Protein AF-A0A6C0M174-F1 (afdb_monomer)

Mean predicted aligned error: 7.04 Å

Solvent-accessible surface area (backbone atoms only — not comparable to full-atom values): 7115 Å² total; per-residue (Å²): 139,74,58,68,63,55,52,52,51,53,50,46,57,46,25,53,50,54,46,52,50,51,53,52,49,51,52,53,44,58,75,67,64,53,38,36,39,38,41,22,27,55,89,67,36,49,61,74,56,52,50,61,77,40,40,68,63,36,53,79,69,56,41,46,81,38,84,60,58,68,79,84,50,61,88,83,56,33,67,65,46,47,57,69,71,44,90,57,30,36,38,32,34,26,61,60,62,74,60,76,70,28,78,85,64,80,63,79,79,57,91,52,49,48,76,47,80,31,64,88,28,60,118

Organism: NCBI:txid1070528

Radius of gyration: 16.05 Å; Cα contacts (8 Å, |Δi|>4): 134; chains: 1; bounding box: 37×37×50 Å

pLDDT: mean 82.2, std 14.13, range [44.97, 97.81]

Structure (mmCIF, N/CA/C/O backbone):
data_AF-A0A6C0M174-F1
#
_entry.id   AF-A0A6C0M174-F1
#
loop_
_atom_site.group_PDB
_atom_site.id
_atom_site.type_symbol
_atom_site.label_atom_id
_atom_site.label_alt_id
_atom_site.label_comp_id
_atom_site.label_asym_id
_atom_site.label_entity_id
_atom_site.label_seq_id
_atom_site.pdbx_PDB_ins_code
_atom_site.Cartn_x
_atom_site.Cartn_y
_atom_site.Cartn_z
_atom_site.occupancy
_atom_site.B_iso_or_equiv
_atom_site.auth_seq_id
_atom_site.auth_comp_id
_atom_site.auth_asym_id
_atom_site.auth_atom_id
_atom_site.pdbx_PDB_model_num
ATOM 1 N N . MET A 1 1 ? 23.623 1.960 -32.406 1.00 59.34 1 MET A N 1
ATOM 2 C CA . MET A 1 1 ? 22.966 2.500 -31.193 1.00 59.34 1 MET A CA 1
ATOM 3 C C . MET A 1 1 ? 21.433 2.465 -31.333 1.00 59.34 1 MET A C 1
ATOM 5 O O . MET A 1 1 ? 20.803 3.493 -31.152 1.00 59.34 1 MET A O 1
ATOM 9 N N . SER A 1 2 ? 20.802 1.329 -31.676 1.00 65.44 2 SER A N 1
ATOM 10 C CA . SER A 1 2 ? 19.383 1.367 -32.107 1.00 65.44 2 SER A CA 1
ATOM 11 C C . SER A 1 2 ? 18.447 0.265 -31.595 1.00 65.44 2 SER A C 1
ATOM 13 O O . SER A 1 2 ? 17.264 0.358 -31.878 1.00 65.44 2 SER A O 1
ATOM 15 N N . SER A 1 3 ? 18.908 -0.746 -30.851 1.00 71.25 3 SER A N 1
ATOM 16 C CA . SER A 1 3 ? 18.019 -1.763 -30.246 1.00 71.25 3 SER A CA 1
ATOM 17 C C . SER A 1 3 ? 17.895 -1.599 -28.731 1.00 71.25 3 SER A C 1
ATOM 19 O O . SER A 1 3 ? 16.792 -1.551 -28.200 1.00 71.25 3 SER A O 1
ATOM 21 N N . LEU A 1 4 ? 19.028 -1.403 -28.051 1.00 74.25 4 LEU A N 1
ATOM 22 C CA . LEU A 1 4 ? 19.096 -1.251 -26.593 1.00 74.25 4 LEU A CA 1
ATOM 23 C C . LEU A 1 4 ? 18.289 -0.048 -26.079 1.00 74.25 4 LEU A C 1
ATOM 25 O O . LEU A 1 4 ? 17.548 -0.173 -25.113 1.00 74.25 4 LEU A O 1
ATOM 29 N N . VAL A 1 5 ? 18.369 1.095 -26.770 1.00 80.25 5 VAL A N 1
ATOM 30 C CA . VAL A 1 5 ? 17.616 2.308 -26.402 1.00 80.25 5 VAL A CA 1
ATOM 31 C C . VAL A 1 5 ? 16.105 2.080 -26.539 1.00 80.25 5 VAL A C 1
ATOM 33 O O . VAL A 1 5 ? 15.331 2.505 -25.688 1.00 80.25 5 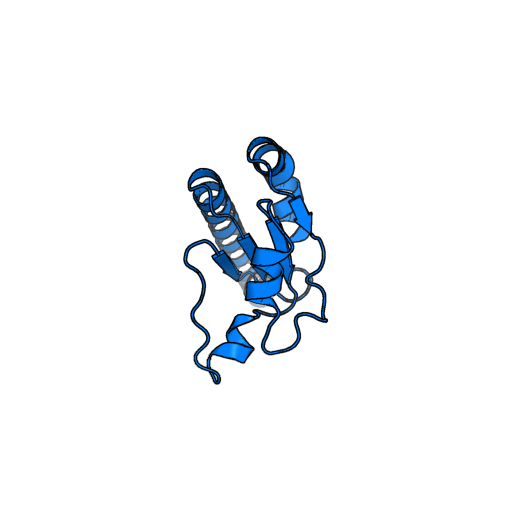VAL A O 1
ATOM 36 N N . THR A 1 6 ? 15.672 1.373 -27.585 1.00 81.44 6 THR A N 1
ATOM 37 C CA . THR A 1 6 ? 14.254 1.065 -27.815 1.00 81.44 6 THR A CA 1
ATOM 38 C C . THR A 1 6 ? 13.711 0.075 -26.782 1.00 81.44 6 THR A C 1
ATOM 40 O O . THR A 1 6 ? 12.596 0.254 -26.295 1.00 81.44 6 THR A O 1
ATOM 43 N N . GLU A 1 7 ? 14.497 -0.931 -26.394 1.00 80.81 7 GLU A N 1
ATOM 44 C CA . GLU A 1 7 ? 14.131 -1.872 -25.328 1.00 80.81 7 GLU A CA 1
ATOM 45 C C . GLU A 1 7 ? 14.029 -1.196 -23.954 1.00 80.81 7 GLU A C 1
ATOM 47 O O . GLU A 1 7 ? 13.119 -1.504 -23.185 1.00 80.81 7 GLU A O 1
ATOM 52 N N . GLU A 1 8 ? 14.932 -0.268 -23.633 1.00 79.69 8 GLU A N 1
ATOM 53 C CA . GLU A 1 8 ? 14.881 0.496 -22.381 1.00 79.69 8 GLU A CA 1
ATOM 54 C C . GLU A 1 8 ? 13.649 1.402 -22.300 1.00 79.69 8 GLU A C 1
ATOM 56 O O . GLU A 1 8 ? 12.990 1.447 -21.258 1.00 79.69 8 GLU A O 1
ATOM 61 N N . ILE A 1 9 ? 13.294 2.079 -23.397 1.00 82.88 9 ILE A N 1
ATOM 62 C CA . ILE A 1 9 ? 12.076 2.900 -23.474 1.00 82.88 9 ILE A CA 1
ATOM 63 C C . ILE A 1 9 ? 10.834 2.025 -23.265 1.00 82.88 9 ILE A C 1
ATOM 65 O O . ILE A 1 9 ? 9.998 2.337 -22.419 1.00 82.88 9 ILE A O 1
ATOM 69 N N . ALA A 1 10 ? 10.748 0.882 -23.951 1.00 82.44 10 ALA A N 1
ATOM 70 C CA . ALA A 1 10 ? 9.612 -0.029 -23.816 1.00 82.44 10 ALA A CA 1
ATOM 71 C C . ALA A 1 10 ? 9.461 -0.588 -22.389 1.00 82.44 10 ALA A C 1
ATOM 73 O O . ALA A 1 10 ? 8.344 -0.672 -21.876 1.00 82.44 10 ALA A O 1
ATOM 74 N N . LYS A 1 11 ? 10.572 -0.937 -21.720 1.00 82.12 11 LYS A N 1
ATOM 75 C CA . LYS A 1 11 ? 10.565 -1.390 -20.315 1.00 82.12 11 LYS A CA 1
ATOM 76 C C . LYS A 1 11 ? 10.032 -0.311 -19.374 1.00 82.12 11 LYS A C 1
ATOM 78 O O . LYS A 1 11 ? 9.218 -0.619 -18.506 1.00 82.12 11 LYS A O 1
ATOM 83 N N . ARG A 1 12 ? 10.436 0.947 -19.569 1.00 82.56 12 ARG A N 1
ATOM 84 C CA . ARG A 1 12 ? 9.927 2.083 -18.784 1.00 82.56 12 ARG A CA 1
ATOM 85 C C . ARG A 1 12 ? 8.435 2.314 -19.004 1.00 82.56 12 ARG A C 1
ATOM 87 O O . ARG A 1 12 ? 7.705 2.487 -18.032 1.00 82.56 12 ARG A O 1
ATOM 94 N N . ASP A 1 13 ? 7.963 2.249 -20.246 1.00 86.75 13 ASP A N 1
ATOM 95 C CA . ASP A 1 13 ? 6.538 2.412 -20.561 1.00 86.75 13 ASP A CA 1
ATOM 96 C C . ASP A 1 13 ? 5.665 1.314 -19.939 1.00 86.75 13 ASP A C 1
ATOM 98 O O . ASP A 1 13 ? 4.505 1.551 -19.597 1.00 86.75 13 ASP A O 1
ATOM 102 N N . ILE A 1 14 ? 6.190 0.092 -19.813 1.00 88.06 14 ILE A N 1
ATOM 103 C CA . ILE A 1 14 ? 5.518 -0.999 -19.094 1.00 88.06 14 ILE A CA 1
ATOM 104 C C . ILE A 1 14 ? 5.489 -0.693 -17.593 1.00 88.06 14 ILE A C 1
ATOM 106 O O . ILE A 1 14 ? 4.407 -0.668 -17.014 1.00 88.06 14 ILE A O 1
ATOM 110 N N . ALA A 1 15 ? 6.630 -0.347 -16.990 1.00 84.25 15 ALA A N 1
ATOM 111 C CA . ALA A 1 15 ? 6.707 -0.029 -15.563 1.00 84.25 15 ALA A CA 1
ATOM 112 C C . ALA A 1 15 ? 5.760 1.116 -15.153 1.00 84.25 15 ALA A C 1
ATOM 114 O O . ALA A 1 15 ? 5.093 1.033 -14.122 1.00 84.25 15 ALA A O 1
ATOM 115 N N . ILE A 1 16 ? 5.637 2.162 -15.978 1.00 87.81 16 ILE A N 1
ATOM 116 C CA . ILE A 1 16 ? 4.696 3.271 -15.746 1.00 87.81 16 ILE A CA 1
ATOM 117 C C . ILE A 1 16 ? 3.241 2.787 -15.803 1.00 87.81 16 ILE A C 1
ATOM 119 O O . ILE A 1 16 ? 2.420 3.192 -14.976 1.00 87.81 16 ILE A O 1
ATOM 123 N N . ARG A 1 17 ? 2.898 1.934 -16.774 1.00 90.44 17 ARG A N 1
ATOM 124 C CA . ARG A 1 17 ? 1.542 1.378 -16.901 1.00 90.44 17 ARG A CA 1
ATOM 125 C C . ARG A 1 17 ? 1.183 0.505 -15.705 1.00 90.44 17 ARG A C 1
ATOM 127 O O . ARG A 1 17 ? 0.121 0.716 -15.121 1.00 90.44 17 ARG A O 1
ATOM 134 N N . ASP A 1 18 ? 2.077 -0.390 -15.309 1.00 91.44 18 ASP A N 1
ATOM 135 C CA . ASP A 1 18 ? 1.884 -1.272 -14.157 1.00 91.44 18 ASP A CA 1
ATOM 136 C C . ASP A 1 18 ? 1.750 -0.460 -12.861 1.00 91.44 18 ASP A C 1
ATOM 138 O O . ASP A 1 18 ? 0.842 -0.690 -12.062 1.00 91.44 18 ASP A O 1
ATOM 142 N N . TYR A 1 19 ? 2.566 0.582 -12.687 1.00 96.00 19 TYR A N 1
ATOM 143 C CA . TYR A 1 19 ? 2.448 1.501 -11.556 1.00 96.00 19 TYR A CA 1
ATOM 144 C C . TYR A 1 19 ? 1.099 2.217 -11.504 1.00 96.00 19 TYR A C 1
ATOM 146 O O . TYR A 1 19 ? 0.451 2.247 -10.456 1.00 96.00 19 TYR A O 1
ATOM 154 N N . ASN A 1 20 ? 0.639 2.762 -12.631 1.00 95.62 20 ASN A N 1
ATOM 155 C CA . ASN A 1 20 ? -0.658 3.432 -12.702 1.00 95.62 20 ASN A CA 1
ATOM 156 C C . ASN A 1 20 ? -1.816 2.462 -12.436 1.00 95.62 20 ASN A C 1
ATOM 158 O O . ASN A 1 20 ? -2.794 2.836 -11.786 1.00 95.62 20 ASN A O 1
ATOM 162 N N . PHE A 1 21 ? -1.693 1.209 -12.878 1.00 95.62 21 PHE A N 1
ATOM 163 C CA . PHE A 1 21 ? -2.652 0.159 -12.554 1.00 95.62 21 PHE A CA 1
ATOM 164 C C . PHE A 1 21 ? -2.683 -0.141 -11.049 1.00 95.62 21 PHE A C 1
ATOM 166 O O . PHE A 1 21 ? -3.764 -0.174 -10.454 1.00 95.62 21 PHE A O 1
ATOM 173 N N . ILE A 1 22 ? -1.525 -0.283 -10.398 1.00 96.38 22 ILE A N 1
ATOM 174 C CA . ILE A 1 22 ? -1.446 -0.472 -8.941 1.00 96.38 22 ILE A CA 1
ATOM 175 C C . ILE A 1 22 ? -2.024 0.736 -8.197 1.00 96.38 22 ILE A C 1
ATOM 177 O O . ILE A 1 22 ? -2.792 0.559 -7.253 1.00 96.38 22 ILE A O 1
ATOM 181 N N . LYS A 1 23 ? -1.735 1.963 -8.640 1.00 97.81 23 LYS A N 1
ATOM 182 C CA . LYS A 1 23 ? -2.297 3.194 -8.063 1.00 97.81 23 LYS A CA 1
ATOM 183 C C . LYS A 1 23 ? -3.819 3.249 -8.168 1.00 97.81 23 LYS A C 1
ATOM 185 O O . LYS A 1 23 ? -4.499 3.617 -7.205 1.00 97.81 23 LYS A O 1
ATOM 190 N N . HIS A 1 24 ? -4.370 2.876 -9.319 1.00 97.62 24 HIS A N 1
ATOM 191 C CA . HIS 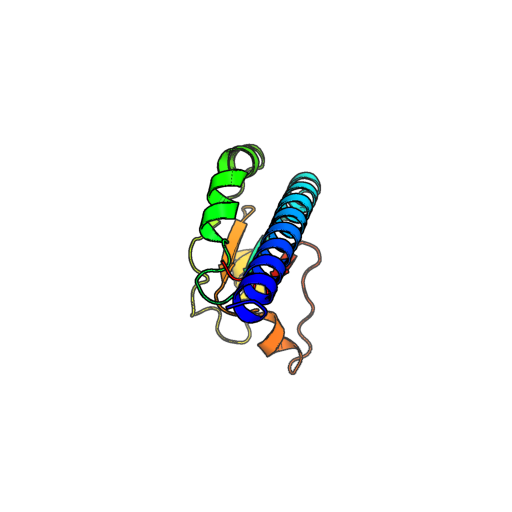A 1 24 ? -5.815 2.771 -9.498 1.00 97.62 24 HIS A CA 1
ATOM 192 C C . HIS A 1 24 ? -6.413 1.682 -8.598 1.00 97.62 24 HIS A C 1
ATOM 194 O O . HIS A 1 24 ? -7.403 1.918 -7.910 1.00 97.62 24 HIS A O 1
ATOM 200 N N . THR A 1 25 ? -5.766 0.519 -8.527 1.00 97.00 25 THR A N 1
ATOM 201 C CA . THR A 1 25 ? -6.198 -0.592 -7.670 1.00 97.00 25 THR A CA 1
ATOM 202 C C . THR A 1 25 ? -6.197 -0.185 -6.197 1.00 97.00 25 THR A C 1
ATOM 204 O O . THR A 1 25 ? -7.170 -0.435 -5.490 1.00 97.00 25 THR A O 1
ATOM 207 N N . LEU A 1 26 ? -5.158 0.513 -5.732 1.00 97.56 26 LEU A N 1
ATOM 208 C CA . LEU A 1 26 ? -5.081 1.026 -4.366 1.00 97.56 26 LEU A CA 1
ATOM 209 C C . LEU A 1 26 ? -6.219 2.007 -4.054 1.00 97.56 26 LEU A C 1
ATOM 211 O O . LEU A 1 26 ? -6.807 1.923 -2.980 1.00 97.56 26 LEU A O 1
ATOM 215 N N . ASN A 1 27 ? -6.578 2.889 -4.993 1.00 97.12 27 ASN A N 1
ATOM 216 C CA . ASN A 1 27 ? -7.749 3.758 -4.847 1.00 97.12 27 ASN A CA 1
ATOM 217 C C . ASN A 1 27 ? -9.025 2.953 -4.583 1.00 97.12 27 ASN A C 1
ATOM 219 O O . ASN A 1 27 ? -9.714 3.212 -3.600 1.00 97.12 27 ASN A O 1
ATOM 223 N N . VAL A 1 28 ? -9.296 1.952 -5.424 1.00 97.00 28 VAL A N 1
ATOM 224 C CA . VAL A 1 28 ? -10.482 1.094 -5.301 1.00 97.00 28 VAL A CA 1
ATOM 225 C C . VAL A 1 28 ? -10.480 0.344 -3.970 1.00 97.00 28 VAL A C 1
ATOM 227 O O . VAL A 1 28 ? -11.511 0.263 -3.311 1.00 97.00 28 VAL A O 1
ATOM 230 N N . ILE A 1 29 ? -9.334 -0.182 -3.542 1.00 95.62 29 ILE A N 1
ATOM 231 C CA . ILE A 1 29 ? -9.187 -0.890 -2.262 1.00 95.62 29 ILE A CA 1
ATOM 232 C C . ILE A 1 29 ? -9.519 0.026 -1.082 1.00 95.62 29 ILE A C 1
ATOM 234 O O . ILE A 1 29 ? -10.233 -0.388 -0.167 1.00 95.62 29 ILE A O 1
ATOM 238 N N . ILE A 1 30 ? -9.025 1.266 -1.115 1.00 95.88 30 ILE A N 1
ATOM 239 C CA . ILE A 1 30 ? -9.307 2.263 -0.082 1.00 95.88 30 ILE A CA 1
ATOM 240 C C . ILE A 1 30 ? -10.806 2.579 -0.040 1.00 95.88 30 ILE A C 1
ATOM 242 O O . ILE A 1 30 ? -11.391 2.533 1.042 1.00 95.88 30 ILE A O 1
ATOM 246 N N . ASP A 1 31 ? -11.428 2.804 -1.201 1.00 95.50 31 ASP A N 1
ATOM 247 C CA . ASP A 1 31 ? -12.865 3.093 -1.324 1.00 95.50 31 ASP A CA 1
ATOM 248 C C . ASP A 1 31 ? -13.744 1.916 -0.862 1.00 95.50 31 ASP A C 1
ATOM 250 O O . ASP A 1 31 ? -14.830 2.115 -0.323 1.00 95.50 31 ASP A O 1
ATOM 254 N N . ASN A 1 32 ? -13.252 0.683 -1.009 1.00 93.75 32 ASN A N 1
ATOM 255 C CA . ASN A 1 32 ? -13.900 -0.537 -0.517 1.00 93.75 32 ASN A CA 1
ATOM 256 C C . ASN A 1 32 ? -13.573 -0.858 0.951 1.00 93.75 32 ASN A C 1
ATOM 258 O O . ASN A 1 32 ? -13.918 -1.934 1.436 1.00 93.75 32 ASN A O 1
ATOM 262 N N . ASN A 1 33 ? -12.951 0.072 1.682 1.00 91.94 33 ASN A N 1
ATOM 263 C CA . ASN A 1 33 ? -12.789 0.006 3.133 1.00 91.94 33 ASN A CA 1
ATOM 264 C C . ASN A 1 33 ? -11.998 -1.222 3.637 1.00 91.94 33 ASN A C 1
ATOM 266 O O . ASN A 1 33 ? -12.279 -1.740 4.717 1.00 91.94 33 ASN A O 1
ATOM 270 N N . ILE A 1 34 ? -11.013 -1.687 2.867 1.00 92.12 34 ILE A N 1
ATOM 271 C CA . ILE A 1 34 ? -10.150 -2.812 3.255 1.00 92.12 34 ILE A CA 1
ATOM 272 C C . ILE A 1 34 ? -9.283 -2.427 4.460 1.00 92.12 34 ILE A C 1
ATOM 274 O O . ILE A 1 34 ? -8.721 -1.344 4.518 1.00 92.12 34 ILE A O 1
ATOM 278 N N . GLU A 1 35 ? -9.168 -3.299 5.457 1.00 91.00 35 GLU A N 1
ATOM 279 C CA . GLU A 1 35 ? -8.512 -2.922 6.715 1.00 91.00 35 GLU A CA 1
ATOM 280 C C . GLU A 1 35 ? -6.988 -2.967 6.623 1.00 91.00 35 GLU A C 1
ATOM 282 O O . GLU A 1 35 ? -6.313 -2.108 7.185 1.00 91.00 35 GLU A O 1
ATOM 287 N N . ILE A 1 36 ? -6.435 -3.956 5.919 1.00 89.44 36 ILE A N 1
ATOM 288 C CA . ILE A 1 36 ? -4.988 -4.168 5.864 1.00 89.44 36 ILE A CA 1
ATOM 289 C C . ILE A 1 36 ? -4.524 -4.228 4.414 1.00 89.44 36 ILE A C 1
ATOM 291 O O . ILE A 1 36 ? -4.952 -5.086 3.639 1.00 89.44 36 ILE A O 1
ATOM 295 N N . ILE A 1 37 ? -3.603 -3.340 4.055 1.00 92.19 37 ILE A N 1
ATOM 296 C CA . ILE A 1 37 ? -3.022 -3.263 2.715 1.00 92.19 37 ILE A CA 1
ATOM 297 C C . ILE A 1 37 ? -1.514 -3.466 2.816 1.00 92.19 37 ILE A C 1
ATOM 299 O O . ILE A 1 37 ? -0.821 -2.711 3.495 1.00 92.19 37 ILE A O 1
ATOM 303 N N . LEU A 1 38 ? -0.993 -4.465 2.108 1.00 90.62 38 LEU A N 1
ATOM 304 C CA . LEU A 1 38 ? 0.440 -4.729 2.015 1.00 90.62 38 LEU A CA 1
ATOM 305 C C . LEU A 1 38 ? 0.939 -4.318 0.630 1.00 90.62 38 LEU A C 1
ATOM 307 O O . LEU A 1 38 ? 0.500 -4.878 -0.372 1.00 90.62 38 LEU A O 1
ATOM 311 N N . LEU A 1 39 ? 1.866 -3.369 0.565 1.00 93.50 39 LEU A N 1
ATOM 312 C CA . LEU A 1 39 ? 2.607 -3.028 -0.647 1.00 93.50 39 LEU A CA 1
ATOM 313 C C . LEU A 1 39 ? 3.918 -3.814 -0.646 1.00 93.50 39 LEU A C 1
ATOM 315 O O . LEU A 1 39 ? 4.794 -3.557 0.181 1.00 93.50 39 LEU A O 1
ATOM 319 N N . VAL A 1 40 ? 4.065 -4.765 -1.562 1.00 91.06 40 VAL A N 1
ATOM 320 C CA . VAL A 1 40 ? 5.196 -5.700 -1.573 1.00 91.06 40 VAL A CA 1
ATOM 321 C C . VAL A 1 40 ? 6.178 -5.379 -2.692 1.00 91.06 40 VAL A C 1
ATOM 323 O O . VAL A 1 40 ? 5.781 -5.036 -3.799 1.00 91.06 40 VAL A O 1
ATOM 326 N N . GLY A 1 41 ? 7.470 -5.515 -2.410 1.00 88.50 41 GLY A N 1
ATOM 327 C CA . GLY A 1 41 ? 8.505 -5.681 -3.425 1.00 88.50 41 GLY A CA 1
ATOM 328 C C . GLY A 1 41 ? 9.883 -5.266 -2.923 1.00 88.50 41 GLY A C 1
ATOM 329 O O . GLY A 1 41 ? 10.004 -4.516 -1.949 1.00 88.50 41 GLY A O 1
ATOM 330 N N . SER A 1 42 ? 10.923 -5.670 -3.634 1.00 82.81 42 SER A N 1
ATOM 331 C CA . SER A 1 42 ? 12.293 -5.222 -3.450 1.00 82.81 42 SER A CA 1
ATOM 332 C C . SER A 1 42 ? 12.403 -3.702 -3.693 1.00 82.81 42 SER A C 1
ATOM 334 O O . SER A 1 42 ? 11.464 -3.034 -4.138 1.00 82.81 42 SER A O 1
ATOM 336 N N . GLY A 1 43 ? 13.470 -3.063 -3.213 1.00 84.62 43 GLY A N 1
ATOM 337 C CA . GLY A 1 43 ? 13.609 -1.600 -3.288 1.00 84.62 43 GLY A CA 1
ATOM 338 C C . GLY A 1 43 ? 13.487 -1.053 -4.722 1.00 84.62 43 GLY A C 1
ATOM 339 O O . GLY A 1 43 ? 13.757 -1.760 -5.682 1.00 84.62 43 GLY A O 1
ATOM 340 N N . GLY A 1 44 ? 13.103 0.220 -4.871 1.00 86.50 44 GLY A N 1
ATOM 341 C CA . GLY A 1 44 ? 13.023 0.884 -6.186 1.00 86.50 44 GLY A CA 1
ATOM 342 C C . GLY A 1 44 ? 11.676 0.779 -6.914 1.00 86.50 44 GLY A C 1
ATOM 343 O O . GLY A 1 44 ? 11.464 1.476 -7.896 1.00 86.50 44 GLY A O 1
ATOM 344 N N . ASN A 1 45 ? 10.711 0.020 -6.390 1.00 91.69 45 ASN A N 1
ATOM 345 C CA . ASN A 1 45 ? 9.440 -0.230 -7.090 1.00 91.69 45 ASN A CA 1
ATOM 346 C C . ASN A 1 45 ? 8.356 0.849 -6.873 1.00 91.69 45 ASN A C 1
ATOM 348 O O . ASN A 1 45 ? 7.166 0.601 -7.029 1.00 91.69 45 ASN A O 1
ATOM 352 N N . GLY A 1 46 ? 8.730 2.045 -6.408 1.00 92.94 46 GLY A N 1
ATOM 353 C CA . GLY A 1 46 ? 7.789 3.161 -6.239 1.00 92.94 46 GLY A CA 1
ATOM 354 C C . GLY A 1 46 ? 6.816 3.074 -5.051 1.00 92.94 46 GLY A C 1
ATOM 355 O O . GLY A 1 46 ? 5.989 3.966 -4.911 1.00 92.94 46 GLY A O 1
ATOM 356 N N . LYS A 1 47 ? 6.916 2.083 -4.150 1.00 94.12 47 LYS A N 1
ATOM 357 C CA . LYS A 1 47 ? 6.024 1.940 -2.972 1.00 94.12 47 LYS A CA 1
ATOM 358 C C . LYS A 1 47 ? 5.925 3.209 -2.113 1.00 94.12 47 LYS A C 1
ATOM 360 O O . LYS A 1 47 ? 4.839 3.721 -1.860 1.00 94.12 47 LYS A O 1
ATOM 365 N N . THR A 1 48 ? 7.071 3.754 -1.702 1.00 93.06 48 THR A N 1
ATOM 366 C CA . THR A 1 48 ? 7.137 4.990 -0.903 1.00 93.06 48 THR A CA 1
ATOM 367 C C . THR A 1 48 ? 6.590 6.188 -1.674 1.00 93.06 48 THR A C 1
ATOM 369 O O . THR A 1 48 ? 5.994 7.082 -1.080 1.00 93.06 48 THR A O 1
ATOM 372 N N . HIS A 1 49 ? 6.782 6.215 -2.995 1.00 95.50 49 HIS A N 1
ATOM 373 C CA . HIS A 1 49 ? 6.225 7.261 -3.845 1.00 95.50 49 HIS A CA 1
ATOM 374 C C . HIS A 1 49 ? 4.699 7.151 -3.920 1.00 95.50 49 HIS A C 1
ATOM 376 O O . HIS A 1 49 ? 4.015 8.141 -3.691 1.00 95.50 49 HIS A O 1
ATOM 382 N N . LEU A 1 50 ? 4.169 5.940 -4.107 1.00 96.12 50 LEU A N 1
ATOM 383 C CA . LEU A 1 50 ? 2.734 5.672 -4.141 1.00 96.12 50 LEU A CA 1
ATOM 384 C C . LEU A 1 50 ? 2.042 6.068 -2.833 1.00 96.12 50 LEU A C 1
ATOM 386 O O . LEU A 1 50 ? 1.007 6.724 -2.870 1.00 96.12 50 LEU A O 1
ATOM 390 N N . ILE A 1 51 ? 2.628 5.736 -1.678 1.00 95.81 51 ILE A N 1
ATOM 391 C CA . ILE A 1 51 ? 2.103 6.173 -0.375 1.00 95.81 51 ILE A CA 1
ATOM 392 C C . ILE A 1 51 ? 2.031 7.701 -0.299 1.00 95.81 51 ILE A C 1
ATOM 394 O O . ILE A 1 51 ? 1.024 8.237 0.151 1.00 95.81 51 ILE A O 1
ATOM 398 N N . LYS A 1 52 ? 3.072 8.408 -0.760 1.00 96.06 52 LYS A N 1
ATOM 399 C CA . LYS A 1 52 ? 3.086 9.878 -0.772 1.00 96.06 52 LYS A CA 1
ATOM 400 C C . LYS A 1 52 ? 1.998 10.452 -1.676 1.00 96.06 52 LYS A C 1
ATOM 402 O O . LYS A 1 52 ? 1.314 11.378 -1.260 1.00 96.06 52 LYS A O 1
ATOM 407 N N . GLU A 1 53 ? 1.820 9.902 -2.875 1.00 97.19 53 GLU A N 1
ATOM 408 C CA . GLU A 1 53 ? 0.760 10.334 -3.794 1.00 97.19 53 GLU A CA 1
ATOM 409 C C . GLU A 1 53 ? -0.649 10.077 -3.240 1.00 97.19 53 GLU A C 1
ATOM 411 O O . GLU A 1 53 ? -1.577 10.818 -3.546 1.00 97.19 53 GLU A O 1
ATOM 416 N N . MET A 1 54 ? -0.811 9.033 -2.428 1.00 97.12 54 MET A N 1
ATOM 417 C CA . MET A 1 54 ? -2.094 8.606 -1.863 1.00 97.12 54 MET A CA 1
ATOM 418 C C . MET A 1 54 ? -2.344 9.134 -0.445 1.00 97.12 54 MET A C 1
ATOM 420 O O . MET A 1 54 ? -3.349 8.780 0.169 1.00 97.12 54 MET A O 1
ATOM 424 N N . ASN A 1 55 ? -1.441 9.960 0.088 1.00 96.00 55 ASN A N 1
ATOM 425 C CA . ASN A 1 55 ? -1.401 10.324 1.502 1.00 96.00 55 ASN A CA 1
ATOM 426 C C . ASN A 1 55 ? -2.701 10.974 1.994 1.00 96.00 55 ASN A C 1
ATOM 428 O O . ASN A 1 55 ? -3.230 10.570 3.024 1.00 96.00 55 ASN A O 1
ATOM 432 N N . GLU A 1 56 ? -3.240 11.938 1.245 1.00 96.75 56 GLU A N 1
ATOM 433 C CA . GLU A 1 56 ? -4.493 12.622 1.602 1.00 96.75 56 GLU A CA 1
ATOM 434 C C . GLU A 1 56 ? -5.645 11.622 1.730 1.00 96.75 56 GLU A C 1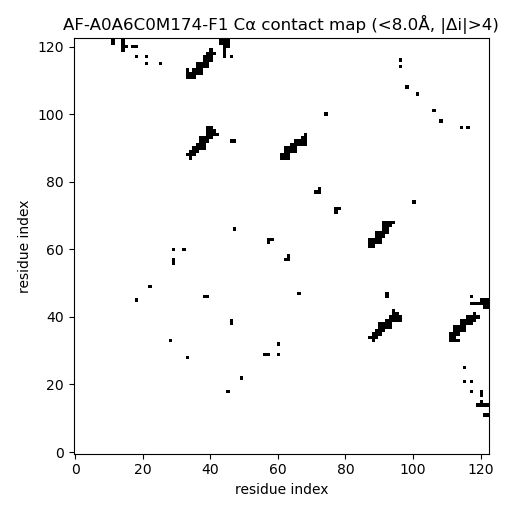
ATOM 436 O O . GLU A 1 56 ? -6.288 11.536 2.774 1.00 96.75 56 GLU A O 1
ATOM 441 N N . LYS A 1 57 ? -5.818 10.764 0.721 1.00 96.88 57 LYS A N 1
ATOM 442 C CA . LYS A 1 57 ? -6.876 9.751 0.709 1.00 96.88 57 LYS A CA 1
ATOM 443 C C . LYS A 1 57 ? -6.711 8.712 1.822 1.00 96.88 57 LYS A C 1
ATOM 445 O O . LYS A 1 57 ? -7.700 8.273 2.408 1.00 96.88 57 LYS A O 1
ATOM 450 N N . LEU A 1 58 ? -5.478 8.309 2.126 1.00 97.00 58 LEU A N 1
ATOM 451 C CA . LEU A 1 58 ? -5.180 7.399 3.236 1.00 97.00 58 LEU A CA 1
ATOM 452 C C . LEU A 1 58 ? -5.573 8.021 4.584 1.00 97.00 58 LEU A C 1
ATOM 454 O O . LEU A 1 58 ? -6.217 7.350 5.392 1.00 97.00 58 LEU A O 1
ATOM 458 N N . ILE A 1 59 ? -5.253 9.301 4.796 1.00 95.25 59 ILE A N 1
ATOM 459 C CA . ILE A 1 59 ? -5.621 10.053 6.005 1.00 95.25 59 ILE A CA 1
ATOM 460 C C . ILE A 1 59 ? -7.142 10.175 6.125 1.00 95.25 59 ILE A C 1
ATOM 462 O O . ILE A 1 59 ? -7.696 9.826 7.166 1.00 95.25 59 ILE A O 1
ATOM 466 N N . GLU A 1 60 ? -7.827 10.595 5.061 1.00 97.00 60 GLU A N 1
ATOM 467 C CA . GLU A 1 60 ? -9.292 10.724 5.026 1.00 97.00 60 GLU A CA 1
ATOM 468 C C . GLU A 1 60 ? -10.009 9.407 5.354 1.00 97.00 60 GLU A C 1
ATOM 470 O O . GLU A 1 60 ? -11.084 9.402 5.952 1.00 97.00 60 GLU A O 1
ATOM 475 N N . ASN A 1 61 ? -9.392 8.275 5.006 1.00 96.69 61 ASN A N 1
ATOM 476 C CA . ASN A 1 61 ? -9.938 6.942 5.247 1.00 96.69 61 ASN A CA 1
ATOM 477 C C . ASN A 1 61 ? -9.420 6.272 6.532 1.00 96.69 61 ASN A C 1
ATOM 479 O O . ASN A 1 61 ? -9.734 5.099 6.770 1.00 96.69 61 ASN A O 1
ATOM 483 N N . ASN A 1 62 ? -8.701 7.013 7.381 1.00 95.44 62 ASN A N 1
ATOM 484 C CA . ASN A 1 62 ? -8.165 6.579 8.676 1.00 95.44 62 ASN A CA 1
ATOM 485 C C . ASN A 1 62 ? -7.159 5.419 8.593 1.00 95.44 62 ASN A C 1
ATOM 487 O O . ASN A 1 62 ? -7.163 4.533 9.453 1.00 95.44 62 ASN A O 1
ATOM 491 N N . TYR A 1 63 ? -6.306 5.411 7.568 1.00 95.00 63 TYR A N 1
ATOM 492 C CA . TYR A 1 63 ? -5.180 4.482 7.498 1.00 95.00 63 TYR A CA 1
ATOM 493 C C . TYR A 1 63 ? -3.979 5.006 8.280 1.00 95.00 63 TYR A C 1
ATOM 495 O O . TYR A 1 63 ? -3.551 6.147 8.122 1.00 95.00 63 TYR A O 1
ATOM 503 N N . GLU A 1 64 ? -3.387 4.128 9.077 1.00 92.88 64 GLU A N 1
ATOM 504 C CA . GLU A 1 64 ? -2.050 4.306 9.628 1.00 92.88 64 GLU A CA 1
ATOM 505 C C . GLU A 1 64 ? -1.012 3.786 8.621 1.00 92.88 64 GLU A C 1
ATOM 507 O O . GLU A 1 64 ? -1.174 2.711 8.039 1.00 92.88 64 GLU A O 1
ATOM 512 N N . ILE A 1 65 ? 0.046 4.563 8.386 1.00 92.38 65 ILE A N 1
ATOM 513 C CA . ILE A 1 65 ? 1.092 4.236 7.412 1.00 92.38 65 ILE A CA 1
ATOM 514 C C . ILE A 1 65 ? 2.285 3.635 8.154 1.00 92.38 65 ILE A C 1
ATOM 516 O O . ILE A 1 65 ? 2.888 4.292 9.002 1.00 92.38 65 ILE A O 1
ATOM 520 N N . LEU A 1 66 ? 2.659 2.408 7.796 1.00 88.38 66 LEU 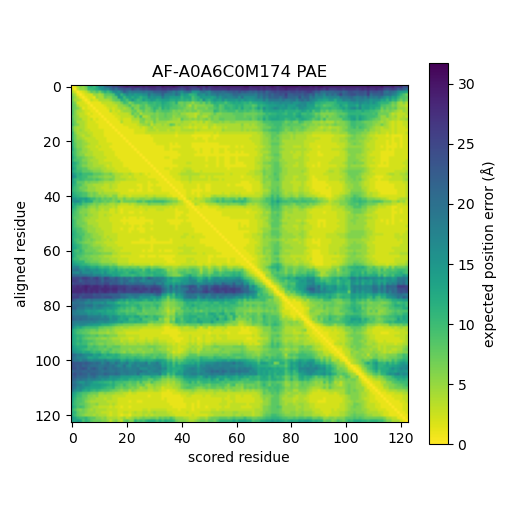A N 1
ATOM 521 C CA . LEU A 1 66 ? 3.797 1.691 8.369 1.00 88.38 66 LEU A CA 1
ATOM 522 C C . LEU A 1 66 ? 4.860 1.469 7.287 1.00 88.38 66 LEU A C 1
ATOM 524 O O . LEU A 1 66 ? 4.664 0.726 6.328 1.00 88.38 66 LEU A O 1
ATOM 528 N N . HIS A 1 67 ? 6.003 2.137 7.418 1.00 80.06 67 HIS A N 1
ATOM 529 C CA . HIS A 1 67 ? 7.032 2.138 6.373 1.00 80.06 67 HIS A CA 1
ATOM 530 C C . HIS A 1 67 ? 7.855 0.851 6.291 1.00 80.06 67 HIS A C 1
ATOM 532 O O . HIS A 1 67 ? 8.542 0.629 5.295 1.00 80.06 67 HIS A O 1
ATOM 538 N N . GLU A 1 68 ? 7.769 -0.021 7.288 1.00 75.12 68 GLU A N 1
ATOM 539 C CA . GLU A 1 68 ? 8.445 -1.310 7.268 1.00 75.12 68 GLU A CA 1
ATOM 540 C C . GLU A 1 68 ? 7.576 -2.352 7.960 1.00 75.12 68 GLU A C 1
ATOM 542 O O . GLU A 1 68 ? 7.004 -2.118 9.026 1.00 75.12 68 GLU A O 1
ATOM 547 N N . CYS A 1 69 ? 7.467 -3.512 7.322 1.00 71.88 69 CYS A N 1
ATOM 548 C CA . CYS A 1 69 ? 6.913 -4.702 7.936 1.00 71.88 69 CYS A CA 1
ATOM 549 C C . CYS A 1 69 ? 7.878 -5.159 9.039 1.00 71.88 69 CYS A C 1
ATOM 551 O O . CYS A 1 69 ? 9.037 -5.436 8.715 1.00 71.88 69 CYS A O 1
ATOM 553 N N . PRO A 1 70 ? 7.450 -5.249 10.311 1.00 63.84 70 PRO A N 1
ATOM 5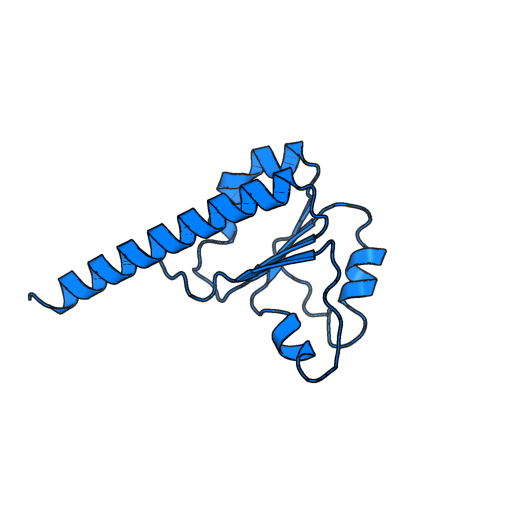54 C CA . PRO A 1 70 ? 8.322 -5.755 11.357 1.00 63.84 70 PRO A CA 1
ATOM 555 C C . PRO A 1 70 ? 8.750 -7.180 10.996 1.00 63.84 70 PRO A C 1
ATOM 557 O O . PRO A 1 70 ? 7.909 -8.051 10.768 1.00 63.84 70 PRO A O 1
ATOM 560 N N . LEU A 1 71 ? 10.065 -7.386 10.891 1.00 52.12 71 LEU A N 1
ATOM 561 C CA . LEU A 1 71 ? 10.683 -8.662 10.513 1.00 52.12 71 LEU A CA 1
ATOM 562 C C . LEU A 1 71 ? 10.321 -9.788 11.499 1.00 52.12 71 LEU A C 1
ATOM 564 O O . LEU A 1 71 ? 10.269 -10.942 11.098 1.00 52.12 71 LEU A O 1
ATOM 568 N N . ASP A 1 72 ? 9.958 -9.430 12.736 1.00 52.97 72 ASP A N 1
ATOM 569 C CA . ASP A 1 72 ? 9.494 -10.348 13.785 1.00 52.97 72 ASP A CA 1
ATOM 570 C C . ASP A 1 72 ? 8.063 -10.878 13.570 1.00 52.97 72 ASP A C 1
ATOM 572 O O . ASP A 1 72 ? 7.552 -11.640 14.391 1.00 52.97 72 ASP A O 1
ATOM 576 N N . LEU A 1 73 ? 7.410 -10.561 12.444 1.00 54.31 73 LEU A N 1
ATOM 577 C CA . LEU A 1 73 ? 6.242 -11.303 11.938 1.00 54.31 73 LEU A CA 1
ATOM 578 C C . LEU A 1 73 ? 6.632 -12.706 11.435 1.00 54.31 73 LEU A C 1
ATOM 580 O O . LEU A 1 73 ? 6.053 -13.221 10.474 1.00 54.31 73 LEU A O 1
ATOM 584 N N . ASP A 1 74 ? 7.609 -13.325 12.093 1.00 45.31 74 ASP A N 1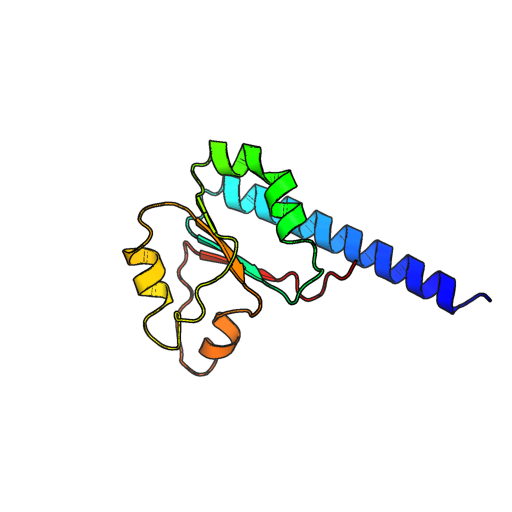
ATOM 585 C CA . ASP A 1 74 ? 8.121 -14.640 11.790 1.00 45.31 74 ASP A CA 1
ATOM 586 C C . ASP A 1 74 ? 7.013 -15.687 12.031 1.00 45.31 74 ASP A C 1
ATOM 588 O O . ASP A 1 74 ? 6.582 -16.024 13.137 1.00 45.31 74 ASP A O 1
ATOM 592 N N . ILE A 1 75 ? 6.538 -16.200 10.900 1.00 51.81 75 ILE A N 1
ATOM 593 C CA . ILE A 1 75 ? 6.356 -17.625 10.606 1.00 51.81 75 ILE A CA 1
ATOM 594 C C . ILE A 1 75 ? 5.072 -18.322 11.086 1.00 51.81 75 ILE A C 1
ATOM 596 O O . ILE A 1 75 ? 4.657 -19.249 10.397 1.00 51.81 75 ILE A O 1
ATOM 600 N N . PHE A 1 76 ? 4.345 -17.911 12.130 1.00 44.97 76 PHE A N 1
ATOM 601 C CA . PHE A 1 76 ? 3.081 -18.630 12.456 1.00 44.97 76 PHE A CA 1
ATOM 602 C C . PHE A 1 76 ? 1.983 -17.822 13.152 1.00 44.97 76 PHE A C 1
ATOM 604 O O . PHE A 1 76 ? 0.812 -18.183 13.064 1.00 44.97 76 PHE A O 1
ATOM 611 N N . GLN A 1 77 ? 2.327 -16.728 13.835 1.00 51.94 77 GLN A N 1
ATOM 612 C CA . GLN A 1 77 ? 1.359 -15.941 14.6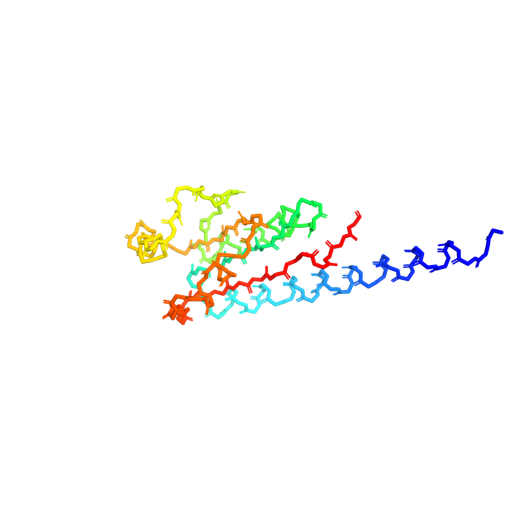15 1.00 51.94 77 GLN A CA 1
ATOM 613 C C . GLN A 1 77 ? 1.223 -14.493 14.134 1.00 51.94 77 GLN A C 1
ATOM 615 O O . GLN A 1 77 ? 0.331 -13.777 14.585 1.00 51.94 77 GLN A O 1
ATOM 620 N N . GLY A 1 78 ? 2.062 -14.075 13.185 1.00 59.66 78 GLY A N 1
ATOM 621 C CA . GLY A 1 78 ? 2.225 -12.675 12.834 1.00 59.66 78 GLY A CA 1
ATOM 622 C C . GLY A 1 78 ? 0.959 -11.996 12.319 1.00 59.66 78 GLY A C 1
ATOM 623 O O . GLY A 1 78 ? 0.639 -10.915 12.783 1.00 59.66 78 GLY A O 1
ATOM 624 N N . PHE A 1 79 ? 0.190 -12.617 11.419 1.00 63.38 79 PHE A N 1
ATOM 625 C CA . PHE A 1 79 ? -0.956 -11.949 10.778 1.00 63.38 79 PHE A CA 1
ATOM 626 C C . PHE A 1 79 ? -2.190 -11.820 11.663 1.00 63.38 79 PHE A C 1
ATOM 628 O O . PHE A 1 79 ? -2.817 -10.762 11.683 1.00 63.38 79 PHE A O 1
ATOM 635 N N . GLU A 1 80 ? -2.523 -12.858 12.430 1.00 62.88 80 GLU A N 1
ATOM 636 C CA . GLU A 1 80 ? -3.557 -12.724 13.455 1.00 62.88 80 GLU A CA 1
ATOM 637 C C . GLU A 1 80 ? -3.132 -11.733 14.534 1.00 62.88 80 GLU A C 1
ATOM 639 O O . GLU A 1 80 ? -3.957 -10.955 15.006 1.00 62.88 80 GLU A O 1
ATOM 644 N N . GLN A 1 81 ? -1.859 -11.744 14.935 1.00 65.12 81 GLN A N 1
ATOM 645 C CA . GLN A 1 81 ? -1.339 -10.749 15.865 1.00 65.12 81 GLN A CA 1
ATOM 646 C C . GLN A 1 81 ? -1.365 -9.353 15.255 1.00 65.12 81 GLN A C 1
ATOM 648 O O . GLN A 1 81 ? -1.694 -8.423 15.969 1.00 65.12 81 GLN A O 1
ATOM 653 N N . LEU A 1 82 ? -1.117 -9.193 13.956 1.00 68.94 82 LEU A N 1
ATOM 654 C CA . LEU A 1 82 ? -1.236 -7.925 13.242 1.00 68.94 82 LEU A CA 1
ATOM 655 C C . LEU A 1 82 ? -2.681 -7.419 13.316 1.00 68.94 82 LEU A C 1
ATOM 657 O O . LEU A 1 82 ? -2.920 -6.291 13.725 1.00 68.94 82 LEU A O 1
ATOM 661 N N . GLN A 1 83 ? -3.657 -8.280 13.020 1.00 68.25 83 GLN A N 1
ATOM 662 C CA . GLN A 1 83 ? -5.079 -7.947 13.154 1.00 68.25 83 GLN A CA 1
ATOM 663 C C . GLN A 1 83 ? -5.482 -7.630 14.599 1.00 68.25 83 GLN A C 1
ATOM 665 O O . GLN A 1 83 ? -6.258 -6.712 14.845 1.00 68.25 83 GLN A O 1
ATOM 670 N N . LYS A 1 84 ? -4.961 -8.381 15.573 1.00 67.50 84 LYS A N 1
ATOM 671 C CA . LYS A 1 84 ? -5.249 -8.181 17.002 1.00 67.50 84 LYS A CA 1
ATOM 672 C C . LYS A 1 84 ? -4.558 -6.933 17.565 1.00 67.50 84 LYS A C 1
ATOM 674 O O . LYS A 1 84 ? -5.129 -6.264 18.426 1.00 67.50 84 LYS A O 1
ATOM 679 N N . ALA A 1 85 ? -3.346 -6.631 17.108 1.00 67.00 85 ALA A N 1
ATOM 680 C CA . ALA A 1 85 ? -2.522 -5.515 17.562 1.00 67.00 85 ALA A CA 1
ATOM 681 C C . ALA A 1 85 ? -3.000 -4.196 16.956 1.00 67.00 85 ALA A C 1
ATOM 683 O O . ALA A 1 85 ? -3.122 -3.197 17.666 1.00 67.00 85 ALA A O 1
ATOM 684 N N . TYR A 1 86 ? -3.330 -4.198 15.666 1.00 70.44 86 TYR A N 1
ATOM 685 C CA . TYR A 1 86 ? -3.799 -3.016 14.965 1.00 70.44 86 TYR A CA 1
ATOM 686 C C . TYR A 1 86 ? -5.322 -3.025 14.885 1.00 70.44 86 TYR A C 1
ATOM 688 O O . TYR A 1 86 ? -5.928 -3.570 13.973 1.00 70.44 86 TYR A O 1
ATOM 696 N N . LYS A 1 87 ? -5.955 -2.330 15.833 1.00 74.56 87 LYS A N 1
ATOM 697 C CA . LYS A 1 87 ? -7.401 -2.030 15.798 1.00 74.56 87 LYS A CA 1
ATOM 698 C C . LYS A 1 87 ? -7.775 -0.940 14.782 1.00 74.56 87 LYS A C 1
ATOM 700 O O . LYS A 1 87 ? -8.887 -0.421 14.815 1.00 74.56 87 LYS A O 1
ATOM 705 N N . LYS A 1 88 ? -6.825 -0.530 13.945 1.00 82.12 88 LYS A N 1
ATOM 706 C CA . LYS A 1 88 ? -6.961 0.528 12.945 1.00 82.12 88 LYS A CA 1
ATOM 707 C C . LYS A 1 88 ? -6.668 -0.051 11.573 1.00 82.12 88 LYS A C 1
ATOM 709 O O . LYS A 1 88 ? -5.977 -1.062 11.469 1.00 82.12 88 LYS A O 1
ATOM 714 N N . LYS A 1 89 ? -7.131 0.634 10.530 1.00 91.31 89 LYS A N 1
ATOM 715 C CA . LYS A 1 89 ? -6.701 0.305 9.177 1.00 91.31 89 LYS A CA 1
ATOM 716 C C . LYS A 1 89 ? -5.233 0.648 9.013 1.00 91.31 89 LYS A C 1
ATOM 718 O O . LYS A 1 89 ? -4.788 1.692 9.491 1.00 91.31 89 LYS A O 1
ATOM 723 N N . ILE A 1 90 ? -4.497 -0.204 8.322 1.00 90.94 90 ILE A N 1
ATOM 724 C CA . ILE A 1 90 ? -3.067 -0.024 8.107 1.00 90.94 90 ILE A CA 1
ATOM 725 C C . ILE A 1 90 ? -2.723 -0.246 6.641 1.00 90.94 90 ILE A C 1
ATOM 727 O O . ILE A 1 90 ? -3.244 -1.146 5.978 1.00 90.94 90 ILE A O 1
ATOM 731 N N . ILE A 1 91 ? -1.801 0.566 6.148 1.00 92.88 91 ILE A N 1
ATOM 732 C CA . ILE A 1 91 ? -1.075 0.301 4.915 1.00 92.88 91 ILE A CA 1
ATOM 733 C C . ILE A 1 91 ? 0.396 0.153 5.262 1.00 92.88 91 ILE A C 1
ATOM 735 O O . ILE A 1 91 ? 0.956 0.985 5.977 1.00 92.88 91 ILE A O 1
ATOM 739 N N . MET A 1 92 ? 1.024 -0.911 4.774 1.00 90.06 92 MET A N 1
ATOM 740 C CA . MET A 1 92 ? 2.420 -1.181 5.085 1.00 90.06 92 MET A CA 1
ATOM 741 C C . MET A 1 92 ? 3.242 -1.599 3.887 1.00 90.06 92 MET A C 1
ATOM 743 O O . MET A 1 92 ? 2.742 -2.240 2.964 1.00 90.06 92 MET A O 1
ATOM 747 N N . THR A 1 93 ? 4.522 -1.248 3.919 1.00 90.31 93 THR A N 1
ATOM 748 C CA . THR A 1 93 ? 5.492 -1.684 2.918 1.00 90.31 93 THR A CA 1
ATOM 749 C C . THR A 1 93 ? 6.280 -2.891 3.401 1.00 90.31 93 THR A C 1
ATOM 751 O O . THR A 1 93 ? 6.916 -2.874 4.452 1.00 90.31 93 THR A O 1
ATOM 754 N N . CYS A 1 94 ? 6.267 -3.939 2.585 1.00 86.44 94 CYS A N 1
ATOM 755 C CA . CYS A 1 94 ? 6.963 -5.195 2.819 1.00 86.44 94 CYS A CA 1
ATOM 756 C C . CYS A 1 94 ? 7.989 -5.409 1.700 1.00 86.44 94 CYS A C 1
ATOM 758 O O . CYS A 1 94 ? 7.713 -5.138 0.530 1.00 86.44 94 CYS A O 1
ATOM 760 N N . ILE A 1 95 ? 9.172 -5.919 2.039 1.00 85.25 95 ILE A N 1
ATOM 761 C CA . ILE A 1 95 ? 10.170 -6.291 1.023 1.00 85.25 95 ILE A CA 1
ATOM 762 C C . ILE A 1 95 ? 9.734 -7.569 0.299 1.00 85.25 95 ILE A C 1
ATOM 764 O O . ILE A 1 95 ? 9.875 -7.680 -0.913 1.00 85.25 95 ILE A O 1
ATOM 768 N N . VAL A 1 96 ? 9.162 -8.513 1.045 1.00 78.38 96 VAL A N 1
ATOM 769 C CA . VAL A 1 96 ? 8.762 -9.835 0.558 1.00 78.38 96 VAL A CA 1
ATOM 770 C C . VAL A 1 96 ? 7.268 -10.032 0.757 1.00 78.38 96 VAL A C 1
ATOM 772 O O . VAL A 1 96 ? 6.690 -9.497 1.705 1.00 78.38 96 VAL A O 1
ATOM 775 N N . ASN A 1 97 ? 6.641 -10.805 -0.132 1.00 78.12 97 ASN A N 1
ATOM 776 C CA . ASN A 1 97 ? 5.244 -11.180 0.036 1.00 78.12 97 ASN A CA 1
ATOM 777 C C . ASN A 1 97 ? 5.156 -12.148 1.220 1.00 78.12 97 ASN A C 1
ATOM 779 O O . ASN A 1 97 ? 5.689 -13.249 1.131 1.00 78.12 97 ASN A O 1
ATOM 783 N N . PRO A 1 98 ? 4.471 -11.810 2.316 1.00 71.69 98 PRO A N 1
ATOM 784 C CA . PRO A 1 98 ? 4.405 -12.727 3.445 1.00 71.69 98 PRO A CA 1
ATOM 785 C C . PRO A 1 98 ? 3.717 -14.054 3.090 1.00 71.69 98 PRO A C 1
ATOM 787 O O . PRO A 1 98 ? 4.022 -15.079 3.691 1.00 71.69 98 PRO A O 1
ATOM 790 N N . TYR A 1 99 ? 2.850 -14.081 2.070 1.00 68.31 99 TYR A N 1
ATOM 791 C CA . TYR A 1 99 ? 2.170 -15.297 1.618 1.00 68.31 99 TYR A CA 1
ATOM 792 C C . TYR A 1 99 ? 3.049 -16.295 0.873 1.00 68.31 99 TYR A C 1
ATOM 794 O O . TYR A 1 99 ? 2.668 -17.463 0.806 1.00 68.31 99 TYR A O 1
ATOM 802 N N . THR A 1 100 ? 4.231 -15.913 0.378 1.00 67.62 100 THR A N 1
ATOM 803 C CA . THR A 1 100 ? 5.134 -16.893 -0.255 1.00 67.62 100 THR A CA 1
ATOM 804 C C . THR A 1 100 ? 5.675 -17.915 0.739 1.00 67.62 100 THR A C 1
ATOM 806 O O . THR A 1 100 ? 6.023 -19.018 0.333 1.00 67.62 100 THR A O 1
ATOM 809 N N . TYR A 1 101 ? 5.705 -17.589 2.035 1.00 60.84 101 TYR A N 1
ATOM 810 C CA . TYR A 1 101 ? 6.068 -18.541 3.089 1.00 60.84 101 TYR A CA 1
ATOM 811 C C . TYR A 1 101 ? 4.896 -19.453 3.490 1.00 60.84 101 TYR A C 1
ATOM 813 O O . TYR A 1 101 ? 5.105 -20.571 3.954 1.00 60.84 101 TYR A O 1
ATOM 821 N N . TYR A 1 102 ? 3.657 -19.014 3.257 1.00 58.66 102 TYR A N 1
ATOM 822 C CA . TYR A 1 102 ? 2.447 -19.691 3.725 1.00 58.66 102 TYR A CA 1
ATOM 823 C C . TYR A 1 102 ? 1.800 -20.645 2.720 1.00 58.66 102 TYR A C 1
ATOM 825 O O . TYR A 1 102 ? 0.982 -21.477 3.122 1.00 58.66 102 TYR A O 1
ATOM 833 N N . THR A 1 103 ? 2.173 -20.584 1.439 1.00 55.88 103 THR A N 1
ATOM 834 C CA . THR A 1 103 ? 1.723 -21.549 0.418 1.00 55.88 103 THR A CA 1
ATOM 835 C C . THR A 1 103 ? 2.075 -22.992 0.784 1.00 55.88 103 THR A C 1
ATOM 837 O O . THR A 1 103 ? 1.356 -23.908 0.398 1.00 55.88 103 THR A O 1
ATOM 840 N N . ASN A 1 104 ? 3.106 -23.197 1.609 1.00 56.81 104 ASN A N 1
ATOM 841 C CA . ASN A 1 104 ? 3.489 -24.508 2.132 1.00 56.81 104 ASN A CA 1
ATOM 842 C C . ASN A 1 104 ? 2.822 -24.870 3.476 1.00 56.81 104 ASN A C 1
ATOM 844 O O . ASN A 1 104 ? 3.045 -25.972 3.971 1.00 56.81 104 ASN A O 1
ATOM 848 N N . HIS A 1 105 ? 2.079 -23.961 4.122 1.00 57.88 105 HIS A N 1
ATOM 849 C CA . HIS A 1 105 ? 1.591 -24.111 5.511 1.00 57.88 105 HIS A CA 1
ATOM 850 C C . HIS A 1 105 ? 0.067 -23.940 5.663 1.00 57.88 105 HIS A C 1
ATOM 852 O O . HIS A 1 105 ? -0.436 -23.883 6.780 1.00 57.88 105 HIS A O 1
ATOM 858 N N . SER A 1 106 ? -0.693 -23.914 4.560 1.00 61.31 106 SER A N 1
ATOM 859 C CA . SER A 1 106 ? -2.169 -23.843 4.565 1.00 61.31 106 SER A CA 1
ATOM 860 C C . SER A 1 106 ? -2.756 -22.646 5.335 1.00 61.31 106 SER A C 1
ATOM 862 O O . SER A 1 106 ? -3.843 -22.746 5.902 1.00 61.31 106 SER A O 1
ATOM 864 N N . VAL A 1 107 ? -2.063 -21.501 5.369 1.00 63.34 107 VAL A N 1
ATOM 865 C CA . VAL A 1 107 ? -2.608 -20.295 6.014 1.00 63.34 107 VAL A CA 1
ATOM 866 C C . VAL A 1 107 ? -3.612 -19.624 5.086 1.00 63.34 107 VAL A C 1
ATOM 868 O O . VAL A 1 107 ? -3.307 -19.296 3.938 1.00 63.34 107 VAL A O 1
ATOM 871 N N . ILE A 1 108 ? -4.818 -19.401 5.601 1.00 66.19 108 ILE A N 1
ATOM 872 C CA . ILE A 1 108 ? -5.888 -18.718 4.878 1.00 66.19 108 ILE A CA 1
ATOM 873 C C . ILE A 1 108 ? -5.640 -17.211 4.951 1.00 66.19 108 ILE A C 1
ATOM 875 O O . ILE A 1 108 ? -5.533 -16.632 6.032 1.00 66.19 108 ILE A O 1
ATOM 879 N N . LYS A 1 109 ? -5.570 -16.565 3.785 1.00 70.06 109 LYS A N 1
ATOM 880 C CA . LYS A 1 109 ? -5.538 -15.107 3.687 1.00 70.06 109 LYS A CA 1
ATOM 881 C C . LYS A 1 109 ? -6.857 -14.523 4.225 1.00 70.06 109 LYS A C 1
ATOM 883 O O . LYS A 1 109 ? -7.914 -14.904 3.726 1.00 70.06 109 LYS A O 1
ATOM 888 N N . PRO A 1 110 ? -6.820 -13.589 5.188 1.00 7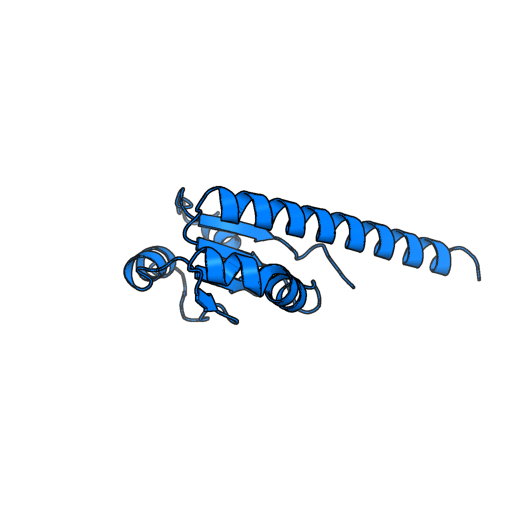3.44 110 PRO A N 1
ATOM 889 C CA . PRO A 1 110 ? -8.028 -12.931 5.671 1.00 73.44 110 PRO A CA 1
ATOM 890 C C . PRO A 1 110 ? -8.724 -12.100 4.584 1.00 73.44 110 PRO A C 1
ATOM 892 O O . PRO A 1 110 ? -8.064 -11.456 3.769 1.00 73.44 110 PRO A O 1
ATOM 895 N N . ASN A 1 111 ? -10.060 -12.056 4.610 1.00 78.69 111 ASN A N 1
ATOM 896 C CA . ASN A 1 111 ? -10.865 -11.330 3.613 1.00 78.69 111 ASN A CA 1
ATOM 897 C C . ASN A 1 111 ? -10.709 -9.799 3.688 1.00 78.69 111 ASN A C 1
ATOM 899 O O . ASN A 1 111 ? -10.945 -9.105 2.705 1.00 78.69 111 ASN A O 1
ATOM 903 N N . ASN A 1 112 ? -10.307 -9.271 4.844 1.00 84.50 112 ASN A N 1
ATOM 904 C CA . ASN A 1 112 ? -10.056 -7.850 5.103 1.00 84.50 112 ASN A CA 1
ATOM 905 C C . ASN A 1 112 ? -8.607 -7.424 4.796 1.00 84.50 112 ASN A C 1
ATOM 907 O O . ASN A 1 112 ? -8.199 -6.326 5.177 1.00 84.50 112 ASN A O 1
ATOM 911 N N . MET A 1 113 ? -7.823 -8.284 4.137 1.00 85.44 113 MET A N 1
ATOM 912 C CA . MET A 1 113 ? -6.432 -8.017 3.790 1.00 85.44 113 MET A CA 1
ATOM 913 C C . MET A 1 113 ? -6.200 -8.122 2.286 1.00 85.44 113 MET A C 1
ATOM 915 O O . MET A 1 113 ? -6.607 -9.091 1.643 1.00 85.44 113 MET A O 1
ATOM 919 N N . ILE A 1 114 ? -5.462 -7.172 1.715 1.00 89.44 114 ILE A N 1
ATOM 920 C CA . ILE A 1 114 ? -5.009 -7.229 0.324 1.00 89.44 114 ILE A CA 1
ATOM 921 C C . ILE A 1 114 ? -3.497 -7.040 0.241 1.00 89.44 114 ILE A C 1
ATOM 923 O O . ILE A 1 114 ? -2.897 -6.289 1.000 1.00 89.44 114 ILE A O 1
ATOM 927 N N . VAL A 1 115 ? -2.894 -7.752 -0.712 1.00 88.56 115 VAL A N 1
ATOM 928 C CA . VAL A 1 115 ? -1.487 -7.610 -1.075 1.00 88.56 115 VAL A CA 1
ATOM 929 C C . VAL A 1 115 ? -1.431 -7.061 -2.484 1.00 88.56 115 VAL A C 1
ATOM 931 O O . VAL A 1 115 ? -2.018 -7.647 -3.393 1.00 88.56 115 VAL A O 1
ATOM 934 N N . LEU A 1 116 ? -0.739 -5.943 -2.638 1.00 92.50 116 LEU A N 1
ATOM 935 C CA . LEU A 1 116 ? -0.384 -5.347 -3.912 1.00 92.50 116 LEU A CA 1
ATOM 936 C C . LEU A 1 116 ? 1.092 -5.636 -4.155 1.00 92.50 116 LEU A C 1
ATOM 938 O O . LEU A 1 116 ? 1.972 -5.031 -3.542 1.00 92.50 116 LEU A O 1
ATOM 942 N N . ASP A 1 117 ? 1.342 -6.610 -5.021 1.00 90.88 117 ASP A N 1
ATOM 943 C CA . ASP A 1 117 ? 2.687 -6.968 -5.446 1.00 90.88 117 ASP A CA 1
ATOM 944 C C . ASP A 1 117 ? 3.189 -5.952 -6.477 1.00 90.88 117 ASP A C 1
ATOM 946 O O . ASP A 1 117 ? 2.581 -5.768 -7.530 1.00 90.88 117 ASP A O 1
ATOM 950 N N . MET A 1 118 ? 4.289 -5.278 -6.155 1.00 93.38 118 MET A N 1
ATOM 951 C CA . MET A 1 118 ? 4.971 -4.314 -7.013 1.00 93.38 118 MET A CA 1
ATOM 952 C C . MET A 1 118 ? 6.366 -4.808 -7.428 1.00 93.38 118 MET A C 1
ATOM 954 O O . MET A 1 118 ? 7.132 -4.023 -7.974 1.00 93.38 118 MET A O 1
ATOM 958 N N . GLU A 1 119 ? 6.745 -6.069 -7.182 1.00 91.12 119 GLU A N 1
ATOM 959 C CA . GLU A 1 119 ? 8.085 -6.621 -7.486 1.00 91.12 119 GLU A CA 1
ATOM 960 C C . GLU A 1 119 ? 8.491 -6.445 -8.957 1.00 91.12 119 GLU A C 1
ATOM 962 O O . GLU A 1 119 ? 9.657 -6.226 -9.284 1.00 91.12 119 GLU A O 1
ATOM 967 N N . HIS A 1 120 ? 7.507 -6.522 -9.850 1.00 89.19 120 HIS A N 1
ATOM 968 C CA . HIS A 1 120 ? 7.691 -6.432 -11.295 1.00 89.19 120 HIS A CA 1
ATOM 969 C C . HIS A 1 120 ? 7.895 -4.996 -11.806 1.00 89.19 120 HIS A C 1
ATOM 971 O O . HIS A 1 120 ? 8.341 -4.813 -12.938 1.00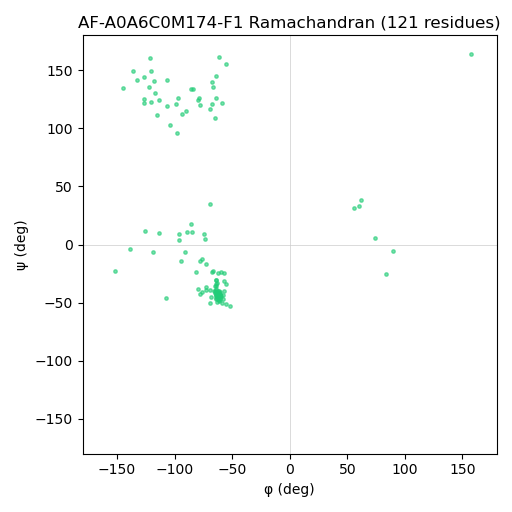 89.19 120 HIS A O 1
ATOM 977 N N . ILE A 1 121 ? 7.613 -3.978 -10.988 1.00 91.31 121 ILE A N 1
ATOM 978 C CA . ILE A 1 121 ? 7.721 -2.567 -11.368 1.00 91.31 121 ILE A CA 1
ATOM 979 C C . ILE A 1 121 ? 9.125 -2.076 -11.030 1.00 91.31 121 ILE A C 1
ATOM 981 O O . ILE A 1 121 ? 9.470 -1.983 -9.857 1.00 91.31 121 ILE A O 1
ATOM 985 N N . LYS A 1 122 ? 9.921 -1.705 -12.037 1.00 86.50 122 LYS A N 1
ATOM 986 C CA . LYS A 1 122 ? 11.271 -1.153 -11.838 1.00 86.50 122 LYS A CA 1
ATOM 987 C C . LYS A 1 122 ? 11.423 0.178 -12.565 1.00 86.50 122 LYS A C 1
ATOM 989 O O . LYS A 1 122 ? 11.171 0.245 -13.768 1.00 86.50 122 LYS A O 1
ATOM 994 N N . PHE A 1 123 ? 11.827 1.204 -11.819 1.00 76.38 123 PHE A N 1
ATOM 995 C CA . PHE A 1 123 ? 12.080 2.559 -12.313 1.00 76.38 123 PHE A CA 1
ATOM 996 C C . PHE A 1 123 ? 13.575 2.834 -12.472 1.00 76.38 123 PHE A C 1
ATOM 998 O O . PHE A 1 123 ? 14.354 2.344 -11.623 1.00 76.38 123 PHE A O 1
#

Foldseek 3Di:
DPDVVVVVVVLQVVLVVLVVVLLVVVVVLLVVLQQEEEEEAAPQLCPVVSCVVCVVSCVVSFEDEAAEDPPVCPDDCNPVVVVVVDPGRYYYYYHHDPCVRCVVPPDDDDPSYDYDYSHSRHD

Nearest PDB structures (foldseek):
  4uy5-assembly1_A  TM=4.038E-01  e=4.861E-02  Mycolicibacterium smegmatis
  4db2-assembly2_D  TM=5.318E-01  e=8.205E-01  Saccharomyces cerevisiae
  4db2-assembly1_C  TM=5.114E-01  e=7.683E-01  Saccharomyces cerevisiae
  4pip-assembly4_D  TM=2.887E-01  e=1.694E-01  Mycolicibacterium smegmatis
  6fnr-assembly1_A  TM=2.610E-01  e=8.782E-02  Mycolicibacterium smegmatis

Secondary structure (DSSP, 8-state):
--SHHHHHHHHHHHHHHHHHHHHHHHHHHHHTT-SEEEEE-STTSSHHHHHHHTHHHHHHTTEEEESS--TT--TTSHHHHHHHH--SEEEEEESS-THHHHTTTTPPPPTTEEEEE-TT---

InterPro domains:
  IPR027417 P-loop containing nucleoside triphosphate hydrolase [G3DSA:3.40.50.300] (5-117)
  IPR027417 P-loop containing nucleoside triphosphate hydrolase [SSF52540] (22-82)

Sequence (123 aa):
MSSLVTEEIAKRDIAIRDYNFIKHTLNVIIDNNIEIILLVGSGGNGKTHLIKEMNEKLIENNYEILHECPLDLDIFQGFEQLQKAYKKKIIMTCIVNPYTYYTNHSVIKPNNMIVLDMEHIKF